Protein AF-A0A926BR35-F1 (afdb_monomer)

pLDDT: mean 94.72, std 5.77, range [60.97, 98.38]

Secondary structure (DSSP, 8-state):
---EE-BTTTTT-SS-TT-B-SSEEEEEETTEEEEEEEEEESSEEEEEES---HHHHHHHHHHHHT-TT-TT--EEEEEEEEETTEEEEEEEETTTEE--

Radius of gyration: 12.95 Å; Cα contacts (8 Å, |Δi|>4): 222; chains: 1; bounding box: 32×30×34 Å

Sequence (100 aa):
MGKPGITRADIGMEGTPTDTVISDALGISGEETLTVTGVSMGNPHLVYFDPATDDSINRLGPALEEHPLFPNRVNVHVVEFLAPDEIRMLTWERGAGRTL

Structure (mmCIF, N/CA/C/O backbone):
data_AF-A0A926BR35-F1
#
_entry.id   AF-A0A926BR35-F1
#
loop_
_atom_site.group_PDB
_atom_site.id
_atom_site.type_symbol
_atom_site.label_atom_id
_atom_site.label_alt_id
_atom_site.label_comp_id
_atom_site.label_asym_id
_atom_site.label_entity_id
_atom_site.label_seq_id
_atom_site.pdbx_PDB_ins_code
_atom_site.Ca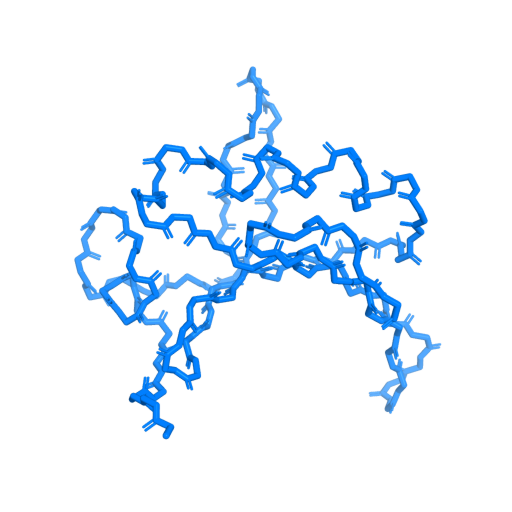rtn_x
_atom_site.Cartn_y
_atom_site.Cartn_z
_atom_site.occupancy
_atom_site.B_iso_or_equiv
_atom_site.auth_seq_id
_atom_site.auth_comp_id
_atom_site.auth_asym_id
_atom_site.auth_atom_id
_atom_site.pdbx_PDB_model_num
ATOM 1 N N . MET A 1 1 ? -13.316 -15.501 -0.227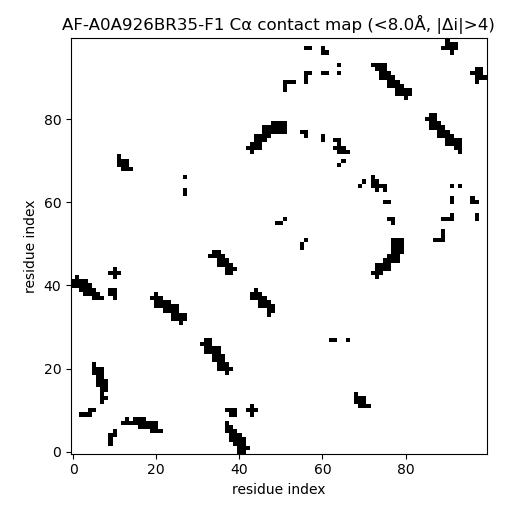 1.00 60.97 1 MET A N 1
ATOM 2 C CA . MET A 1 1 ? -13.021 -14.102 -0.604 1.00 60.97 1 MET A CA 1
ATOM 3 C C . MET A 1 1 ? -13.856 -13.209 0.284 1.00 60.97 1 MET A C 1
ATOM 5 O O . MET A 1 1 ? -15.038 -13.499 0.438 1.00 60.97 1 MET A O 1
ATOM 9 N N . GLY A 1 2 ? -13.246 -12.219 0.934 1.00 76.00 2 GLY A N 1
ATOM 10 C CA . GLY A 1 2 ? -14.006 -11.234 1.706 1.00 76.00 2 GLY A CA 1
ATOM 11 C C . GLY A 1 2 ? -14.632 -10.178 0.791 1.00 76.00 2 GLY A C 1
ATOM 12 O O . GLY A 1 2 ? -14.534 -10.261 -0.433 1.00 76.00 2 GLY A O 1
ATOM 13 N N . LYS A 1 3 ? -15.320 -9.206 1.388 1.00 87.31 3 LYS A N 1
ATOM 14 C CA . LYS A 1 3 ? -16.027 -8.152 0.657 1.00 87.31 3 LYS A CA 1
ATOM 15 C C . LYS A 1 3 ? -15.018 -7.163 0.044 1.00 87.31 3 LYS A C 1
ATOM 17 O O . LYS A 1 3 ? -14.167 -6.678 0.788 1.00 87.31 3 LYS A O 1
ATOM 22 N N . PRO A 1 4 ? -15.109 -6.840 -1.259 1.00 94.31 4 PRO A N 1
ATOM 23 C CA . PRO A 1 4 ? -14.300 -5.784 -1.844 1.00 94.31 4 PRO A CA 1
ATOM 24 C C . PRO A 1 4 ? -14.785 -4.399 -1.400 1.00 94.31 4 PRO A C 1
ATOM 26 O O . PRO A 1 4 ? -15.981 -4.200 -1.165 1.00 94.31 4 PRO A O 1
ATOM 29 N N . GLY A 1 5 ? -13.874 -3.433 -1.323 1.00 95.94 5 GLY A N 1
ATOM 30 C CA . GLY A 1 5 ? -14.222 -2.061 -0.958 1.00 95.94 5 GLY A CA 1
ATOM 31 C C . GLY A 1 5 ? -13.035 -1.104 -0.952 1.00 95.94 5 GLY A C 1
ATOM 32 O O . GLY A 1 5 ? -11.890 -1.521 -1.092 1.00 95.94 5 GLY A O 1
ATOM 33 N N . ILE A 1 6 ? -13.331 0.186 -0.824 1.00 96.69 6 ILE A N 1
ATOM 34 C CA . ILE A 1 6 ? -12.361 1.295 -0.938 1.00 96.69 6 ILE A CA 1
ATOM 35 C C . ILE A 1 6 ? -12.515 2.328 0.184 1.00 96.69 6 ILE A C 1
ATOM 37 O O . ILE A 1 6 ? -11.810 3.337 0.209 1.00 96.69 6 ILE A O 1
ATOM 41 N N . THR A 1 7 ? -13.469 2.112 1.093 1.00 97.50 7 THR A N 1
ATOM 42 C CA . THR A 1 7 ? -13.643 2.978 2.259 1.00 97.50 7 THR A CA 1
ATOM 43 C C . THR A 1 7 ? -12.652 2.598 3.351 1.00 97.50 7 THR A C 1
ATOM 45 O O . THR A 1 7 ? -12.201 1.450 3.412 1.00 97.50 7 THR A O 1
ATOM 48 N N . ARG A 1 8 ? -12.358 3.531 4.262 1.00 97.44 8 ARG A N 1
ATOM 49 C CA . ARG A 1 8 ? -11.539 3.279 5.456 1.00 97.44 8 ARG A CA 1
ATOM 50 C C . ARG A 1 8 ? -12.035 2.067 6.241 1.00 97.44 8 ARG A C 1
ATOM 52 O O . ARG A 1 8 ? -11.230 1.223 6.624 1.00 97.44 8 ARG A O 1
ATOM 59 N N . ALA A 1 9 ? -13.354 1.917 6.390 1.00 96.88 9 ALA A N 1
ATOM 60 C CA . ALA A 1 9 ? -13.942 0.749 7.038 1.00 96.88 9 ALA A CA 1
ATOM 61 C C . ALA A 1 9 ? -13.656 -0.563 6.293 1.00 96.88 9 ALA A C 1
ATOM 63 O O . ALA A 1 9 ? -13.330 -1.564 6.929 1.00 96.88 9 ALA A O 1
ATOM 64 N N . ASP A 1 10 ? -13.756 -0.571 4.959 1.00 96.56 10 ASP A N 1
ATOM 65 C CA . ASP A 1 10 ? -13.519 -1.784 4.165 1.00 96.56 10 ASP A CA 1
ATOM 66 C C . ASP A 1 10 ? -12.054 -2.259 4.261 1.00 96.56 10 ASP A C 1
ATOM 68 O O . ASP A 1 10 ? -11.798 -3.466 4.192 1.00 96.56 10 ASP A O 1
ATOM 72 N N . ILE A 1 11 ? -11.100 -1.333 4.435 1.00 95.94 11 ILE A N 1
ATOM 73 C CA . ILE A 1 11 ? -9.658 -1.621 4.556 1.00 95.94 11 ILE A CA 1
ATOM 74 C C . ILE A 1 11 ? -9.146 -1.644 6.006 1.00 95.94 11 ILE A C 1
ATOM 76 O O . ILE A 1 11 ? -7.944 -1.769 6.227 1.00 95.94 11 ILE A O 1
ATOM 80 N N . GLY A 1 12 ? -10.025 -1.519 7.005 1.00 95.62 12 GLY A N 1
ATOM 81 C CA . GLY A 1 12 ? -9.630 -1.516 8.418 1.00 95.62 12 GLY A CA 1
ATOM 82 C C . GLY A 1 12 ? -8.700 -0.360 8.808 1.00 95.62 12 GLY A C 1
ATOM 83 O O . GLY A 1 12 ? -7.834 -0.551 9.663 1.00 95.62 12 GLY A O 1
ATOM 84 N N . MET A 1 13 ? -8.860 0.799 8.161 1.00 97.25 13 MET A N 1
ATOM 85 C CA . MET A 1 13 ? -8.132 2.030 8.458 1.00 97.25 13 MET A CA 1
ATOM 86 C C . MET A 1 13 ? -8.920 2.906 9.437 1.00 97.25 13 MET A C 1
ATOM 88 O O . MET A 1 13 ? -10.125 3.099 9.280 1.00 97.25 13 MET A O 1
ATOM 92 N N . GLU A 1 14 ? -8.236 3.480 10.420 1.00 97.56 14 GLU A N 1
ATOM 93 C CA . GLU A 1 14 ? -8.823 4.406 11.390 1.00 97.56 14 GLU A CA 1
ATOM 94 C C . GLU A 1 14 ? -9.268 5.740 10.754 1.00 97.56 14 GLU A C 1
ATOM 96 O O . GLU A 1 14 ? -8.715 6.224 9.757 1.00 97.56 14 GLU A O 1
ATOM 101 N N . GLY A 1 15 ? -10.270 6.375 11.368 1.00 95.88 15 GLY A N 1
ATOM 102 C CA . GLY A 1 15 ? -10.876 7.636 10.923 1.00 95.88 15 GLY A CA 1
ATOM 103 C C . GLY A 1 15 ? -12.344 7.488 10.520 1.00 95.88 15 GLY A C 1
ATOM 104 O O . GLY A 1 15 ? -13.032 6.580 10.983 1.00 95.88 15 GLY A O 1
ATOM 105 N N . THR A 1 16 ? -12.849 8.399 9.682 1.00 97.69 16 THR A N 1
ATOM 106 C CA . THR A 1 16 ? -14.254 8.377 9.249 1.00 97.69 16 THR A CA 1
ATOM 107 C C . THR A 1 16 ? -14.529 7.121 8.407 1.00 97.69 16 THR A C 1
ATOM 109 O O . THR A 1 16 ? -13.954 6.980 7.327 1.00 97.69 16 THR A O 1
ATOM 112 N N . PRO A 1 17 ? -15.430 6.216 8.829 1.00 96.81 17 PRO A N 1
ATOM 113 C CA . PRO A 1 17 ? -15.608 4.908 8.187 1.00 96.81 17 PRO A CA 1
ATOM 114 C C . PRO A 1 17 ? -15.975 4.957 6.698 1.00 96.81 17 PRO A C 1
ATOM 116 O O . PRO A 1 17 ? -15.647 4.037 5.955 1.00 96.81 17 PRO A O 1
ATOM 119 N N . THR A 1 18 ? -16.676 6.009 6.274 1.00 97.38 18 THR A N 1
ATOM 120 C CA . THR A 1 18 ? -17.199 6.181 4.912 1.00 97.38 18 THR A CA 1
ATOM 121 C C . THR A 1 18 ? -16.233 6.871 3.959 1.00 97.38 18 THR A C 1
ATOM 123 O O . THR A 1 18 ? -16.502 6.888 2.759 1.00 97.38 18 THR A O 1
ATOM 126 N N . ASP A 1 19 ? -15.143 7.449 4.466 1.00 97.94 19 ASP A N 1
ATOM 127 C CA . ASP A 1 19 ? -14.170 8.138 3.622 1.00 97.94 19 ASP A CA 1
ATOM 128 C C . ASP A 1 19 ? -13.442 7.114 2.752 1.00 97.94 19 ASP A C 1
ATOM 130 O O . ASP A 1 19 ? -13.081 6.028 3.211 1.00 97.94 19 ASP A O 1
ATOM 134 N N . THR A 1 20 ? -13.240 7.451 1.484 1.00 97.75 20 THR A N 1
ATOM 135 C CA . THR A 1 20 ? -12.418 6.656 0.570 1.00 97.75 20 THR A CA 1
ATOM 136 C C . THR A 1 20 ? -10.951 7.000 0.744 1.00 97.75 20 THR A C 1
ATOM 138 O O . THR A 1 20 ? -10.638 8.145 1.044 1.00 97.75 20 THR A O 1
ATOM 141 N N . VAL A 1 21 ? -10.065 6.042 0.476 1.00 96.69 21 VAL A N 1
ATOM 142 C CA . VAL A 1 21 ? -8.612 6.270 0.469 1.00 96.69 21 VAL A CA 1
ATOM 143 C C . VAL A 1 21 ? -8.125 6.176 -0.970 1.00 96.69 21 VAL A C 1
ATOM 145 O O . VAL A 1 21 ? -7.702 5.112 -1.416 1.00 96.69 21 VAL A O 1
ATOM 148 N N . ILE A 1 22 ? -8.266 7.258 -1.736 1.00 97.25 22 ILE A N 1
ATOM 149 C CA . ILE A 1 22 ? -7.887 7.307 -3.156 1.00 97.25 22 ILE A CA 1
ATOM 150 C C . ILE A 1 22 ? -7.056 8.558 -3.384 1.00 97.25 22 ILE A C 1
ATOM 152 O O . ILE A 1 22 ? -7.576 9.667 -3.289 1.00 97.25 22 ILE A O 1
ATOM 156 N N . SER A 1 23 ? -5.785 8.367 -3.737 1.00 96.19 23 SER A N 1
ATOM 157 C CA . SER A 1 23 ? -4.816 9.464 -3.857 1.00 96.19 23 SER A CA 1
ATOM 158 C C . SER A 1 23 ? -4.772 10.348 -2.600 1.00 96.19 23 SER A C 1
ATOM 160 O O . SER A 1 23 ? -4.643 11.569 -2.688 1.00 96.19 23 SER A O 1
ATOM 162 N N . ASP A 1 24 ? -4.879 9.714 -1.432 1.00 96.56 24 ASP A N 1
ATOM 163 C CA . ASP A 1 24 ? -4.874 10.373 -0.128 1.00 96.56 24 ASP A CA 1
ATOM 164 C C . ASP A 1 24 ? -3.438 10.605 0.349 1.00 96.56 24 ASP A C 1
ATOM 166 O O . ASP A 1 24 ? -2.556 9.774 0.131 1.00 96.56 24 ASP A O 1
ATOM 170 N N . ALA A 1 25 ? -3.204 11.714 1.052 1.00 96.38 25 ALA A N 1
ATOM 171 C CA . ALA A 1 25 ? -1.925 11.976 1.703 1.00 96.38 25 ALA A CA 1
ATOM 172 C C . ALA A 1 25 ? -1.847 11.254 3.059 1.00 96.38 25 ALA A C 1
ATOM 174 O O . ALA A 1 25 ? -2.645 11.512 3.963 1.00 96.38 25 ALA A O 1
ATOM 175 N N . LEU A 1 26 ? -0.853 10.382 3.216 1.00 96.19 26 LEU A N 1
ATOM 176 C CA . LEU A 1 26 ? -0.550 9.648 4.441 1.00 96.19 26 LEU A CA 1
ATOM 177 C C . LEU A 1 26 ? 0.800 10.108 4.999 1.00 96.19 26 LEU A C 1
ATOM 179 O O . LEU A 1 26 ? 1.810 10.038 4.304 1.00 96.19 26 LEU A O 1
ATOM 183 N N . GLY A 1 27 ? 0.835 10.579 6.244 1.00 94.81 27 GLY A N 1
ATOM 184 C CA . GLY A 1 27 ? 2.100 10.890 6.922 1.00 94.81 27 GLY A CA 1
ATOM 185 C C . GLY A 1 27 ? 2.842 9.611 7.306 1.00 94.81 27 GLY A C 1
ATOM 186 O O . GLY A 1 27 ? 2.208 8.697 7.815 1.00 94.81 27 GLY A O 1
ATOM 187 N N . ILE A 1 28 ? 4.157 9.535 7.076 1.00 87.75 28 ILE A N 1
ATOM 188 C CA . ILE A 1 28 ? 4.947 8.311 7.336 1.00 87.75 28 ILE A CA 1
ATOM 189 C C . ILE A 1 28 ? 5.973 8.514 8.448 1.00 87.75 28 ILE A C 1
ATOM 191 O O . ILE A 1 28 ? 6.038 7.718 9.384 1.00 87.75 28 ILE A O 1
ATOM 195 N N . SER A 1 29 ? 6.770 9.582 8.384 1.00 80.94 29 SER A N 1
ATOM 196 C CA . SER A 1 29 ? 7.676 9.961 9.471 1.00 80.94 29 SER A CA 1
ATOM 197 C C . SER A 1 29 ? 7.996 11.454 9.418 1.00 80.94 29 SER A C 1
ATOM 199 O O . SER A 1 29 ? 8.196 12.007 8.339 1.00 80.94 29 SER A O 1
ATOM 201 N N . GLY A 1 30 ? 8.050 12.117 10.576 1.00 82.12 30 GLY A N 1
ATOM 202 C CA . GLY A 1 30 ? 8.309 13.558 10.638 1.00 82.12 30 GLY A CA 1
ATOM 203 C C . GLY A 1 30 ? 7.320 14.355 9.778 1.00 82.12 30 GLY A C 1
ATOM 204 O O . GLY A 1 30 ? 6.118 14.310 10.022 1.00 82.12 30 GLY A O 1
ATOM 205 N N . GLU A 1 31 ? 7.840 15.064 8.775 1.00 82.38 31 GLU A N 1
ATOM 206 C CA . GLU A 1 31 ? 7.058 15.847 7.804 1.00 82.38 31 GLU A CA 1
ATOM 207 C C . GLU A 1 31 ? 6.855 15.118 6.456 1.00 82.38 31 GLU A C 1
ATOM 209 O O . GLU A 1 31 ? 6.236 15.662 5.541 1.00 82.38 31 GLU A O 1
ATOM 214 N N . GLU A 1 32 ? 7.364 13.888 6.307 1.00 89.25 32 GLU A N 1
ATOM 215 C CA . GLU A 1 32 ? 7.225 13.101 5.077 1.00 89.25 32 GLU A CA 1
ATOM 216 C C . GLU A 1 32 ? 5.779 12.622 4.912 1.00 89.25 32 GLU A C 1
ATOM 218 O O . GLU A 1 32 ? 5.206 11.965 5.789 1.00 89.25 32 GLU A O 1
ATOM 223 N N . THR A 1 33 ? 5.204 12.930 3.751 1.00 94.06 33 THR A N 1
ATOM 224 C CA . THR A 1 33 ? 3.883 12.464 3.331 1.00 94.06 33 THR A CA 1
ATOM 225 C C . THR A 1 33 ? 4.005 11.664 2.043 1.00 94.06 33 THR A C 1
ATOM 227 O O . THR A 1 33 ? 4.822 11.972 1.176 1.00 94.06 33 THR A O 1
ATOM 230 N N . LEU A 1 34 ? 3.180 10.632 1.918 1.00 96.25 34 LEU A N 1
ATOM 231 C CA . LEU A 1 34 ? 3.104 9.762 0.756 1.00 96.25 34 LEU A CA 1
ATOM 232 C C . LEU A 1 34 ? 1.679 9.762 0.220 1.00 96.25 34 LEU A C 1
ATOM 234 O O . LEU A 1 34 ? 0.722 9.683 0.987 1.00 96.25 34 LEU A O 1
ATOM 238 N N . THR A 1 35 ? 1.535 9.827 -1.099 1.00 97.81 35 THR A N 1
ATOM 239 C CA . THR A 1 35 ? 0.227 9.652 -1.738 1.00 97.81 35 THR A CA 1
ATOM 240 C C . THR A 1 35 ? -0.075 8.164 -1.867 1.00 97.81 35 THR A C 1
ATOM 242 O O . THR A 1 35 ? 0.700 7.428 -2.478 1.00 97.81 35 THR A O 1
ATOM 245 N N . VAL A 1 36 ? -1.197 7.724 -1.300 1.00 97.88 36 VAL A N 1
ATOM 246 C CA . VAL A 1 36 ? -1.570 6.309 -1.209 1.00 97.88 36 VAL A CA 1
ATOM 247 C C . VAL A 1 36 ? -3.005 6.060 -1.669 1.00 97.88 36 VAL A C 1
ATOM 249 O O . VAL A 1 36 ? -3.857 6.948 -1.667 1.00 97.88 36 VAL A O 1
ATOM 252 N N . THR A 1 37 ? -3.284 4.819 -2.055 1.00 98.38 37 THR A N 1
ATOM 253 C CA . THR A 1 37 ? -4.631 4.315 -2.337 1.00 98.38 37 THR A CA 1
ATOM 254 C C . THR A 1 37 ? -4.869 3.028 -1.559 1.00 98.38 37 THR A C 1
ATOM 256 O O . THR A 1 37 ? -4.051 2.112 -1.600 1.00 98.38 37 THR A O 1
ATOM 259 N N . GLY A 1 38 ? -5.987 2.957 -0.843 1.00 97.75 38 GLY A N 1
ATOM 260 C CA . GLY A 1 38 ? -6.401 1.800 -0.061 1.00 97.75 38 GLY A CA 1
ATOM 261 C C . GLY A 1 38 ? -7.495 1.006 -0.768 1.00 97.75 38 GLY A C 1
ATOM 262 O O . GLY A 1 38 ? -8.499 1.564 -1.209 1.00 97.75 38 GLY A O 1
ATOM 263 N N . VAL A 1 39 ? -7.323 -0.311 -0.844 1.00 97.38 39 VAL A N 1
ATOM 264 C CA . VAL A 1 39 ? -8.323 -1.230 -1.394 1.00 97.38 39 VAL A CA 1
ATOM 265 C C . VAL A 1 39 ? -8.419 -2.494 -0.552 1.00 97.38 39 VAL A C 1
ATOM 267 O O . VAL A 1 39 ? -7.435 -3.005 -0.023 1.00 97.38 39 VAL A O 1
ATOM 270 N N . SER A 1 40 ? -9.634 -3.004 -0.408 1.00 96.56 40 SER A N 1
ATOM 271 C CA . SER A 1 40 ? -9.914 -4.286 0.219 1.00 96.56 40 SER A CA 1
ATOM 272 C C . SER A 1 40 ? -10.339 -5.272 -0.848 1.00 96.56 40 SER A C 1
ATOM 274 O O . SER A 1 40 ? -11.216 -4.971 -1.656 1.00 96.56 40 SER A O 1
ATOM 276 N N . MET A 1 41 ? -9.755 -6.467 -0.810 1.00 94.50 41 MET A N 1
ATOM 277 C CA . MET A 1 41 ? -10.211 -7.642 -1.568 1.00 94.50 41 MET A CA 1
ATOM 278 C C . MET A 1 41 ? -10.751 -8.731 -0.621 1.00 94.50 41 MET A C 1
ATOM 280 O O . MET A 1 41 ? -10.786 -9.922 -0.939 1.00 94.50 41 MET A O 1
ATOM 284 N N . GLY A 1 42 ? -11.159 -8.318 0.586 1.00 91.81 42 GLY A N 1
ATOM 285 C CA . GLY A 1 42 ? -11.402 -9.185 1.739 1.00 91.81 42 GLY A CA 1
ATOM 286 C C . GLY A 1 42 ? -10.276 -9.191 2.775 1.00 91.81 42 GLY A C 1
ATOM 287 O O . GLY A 1 42 ? -10.429 -9.776 3.845 1.00 91.81 42 GLY A O 1
ATOM 288 N N . ASN A 1 43 ? -9.175 -8.525 2.456 1.00 93.31 43 ASN A N 1
ATOM 289 C CA . ASN A 1 43 ? -8.040 -8.186 3.298 1.00 93.31 43 ASN A CA 1
ATOM 290 C C . ASN A 1 43 ? -7.486 -6.833 2.805 1.00 93.31 43 ASN A C 1
ATOM 292 O O . ASN A 1 43 ? -7.719 -6.479 1.645 1.00 93.31 43 ASN A O 1
ATOM 296 N N . PRO A 1 44 ? -6.799 -6.063 3.660 1.00 96.44 44 PRO A N 1
ATOM 297 C CA . PRO A 1 44 ? -6.427 -4.693 3.332 1.00 96.44 44 PRO A CA 1
ATOM 298 C C . PRO A 1 44 ? -5.143 -4.628 2.497 1.00 96.44 44 PRO A C 1
ATOM 300 O O . PRO A 1 44 ? -4.159 -5.312 2.796 1.00 96.44 44 PRO A O 1
ATOM 303 N N . HIS A 1 45 ? -5.158 -3.770 1.481 1.00 97.69 45 HIS A N 1
ATOM 304 C CA . HIS A 1 45 ? -4.030 -3.455 0.611 1.00 97.69 45 HIS A CA 1
ATOM 305 C C . HIS A 1 45 ? -3.854 -1.938 0.522 1.00 97.69 45 HIS A C 1
ATOM 307 O O . HIS A 1 45 ? -4.820 -1.204 0.307 1.00 97.69 45 HIS A O 1
ATOM 313 N N . LEU A 1 46 ? -2.616 -1.481 0.662 1.00 98.06 46 LEU A N 1
ATOM 314 C CA . LEU A 1 46 ? -2.211 -0.091 0.524 1.00 98.06 46 LEU A CA 1
ATOM 315 C C . LEU A 1 46 ? -1.223 0.017 -0.634 1.00 98.06 46 LEU A C 1
ATOM 317 O O . LEU A 1 46 ? -0.201 -0.663 -0.648 1.00 98.06 46 LEU A O 1
ATOM 321 N N . VAL A 1 47 ? -1.539 0.858 -1.608 1.00 98.19 47 VAL A N 1
ATOM 322 C CA . VAL A 1 47 ? -0.775 1.021 -2.844 1.00 98.19 47 VAL A CA 1
ATOM 323 C C . VAL A 1 47 ? -0.207 2.430 -2.903 1.00 98.19 47 VAL A C 1
ATOM 325 O O . VAL A 1 47 ? -0.924 3.395 -2.639 1.00 98.19 47 VAL A O 1
ATOM 328 N N . TYR A 1 48 ? 1.055 2.555 -3.293 1.00 97.69 48 TYR A N 1
ATOM 329 C CA . TYR A 1 48 ? 1.677 3.826 -3.649 1.00 97.69 48 TYR A CA 1
ATOM 330 C C . TYR A 1 48 ? 2.479 3.686 -4.944 1.00 97.69 48 TYR A C 1
ATOM 332 O O . TYR A 1 48 ? 2.833 2.579 -5.357 1.00 97.69 48 TYR A O 1
ATOM 340 N N . PHE A 1 49 ? 2.745 4.816 -5.592 1.00 96.50 49 PHE A N 1
ATOM 341 C CA . PHE A 1 49 ? 3.422 4.860 -6.885 1.00 96.50 49 PHE A CA 1
ATOM 342 C C . PHE A 1 49 ? 4.818 5.458 -6.737 1.00 96.50 49 PHE A C 1
ATOM 344 O O . PHE A 1 49 ? 4.957 6.588 -6.275 1.00 96.50 49 PHE A O 1
ATOM 351 N N . ASP A 1 50 ? 5.830 4.685 -7.118 1.00 95.56 50 ASP A N 1
ATOM 352 C CA . ASP A 1 50 ? 7.261 5.021 -7.070 1.00 95.56 50 ASP A CA 1
ATOM 353 C C . ASP A 1 50 ? 8.015 3.986 -7.941 1.00 95.56 50 ASP A C 1
ATOM 355 O O . ASP A 1 50 ? 7.418 2.957 -8.284 1.00 95.56 50 ASP A O 1
ATOM 359 N N . PRO A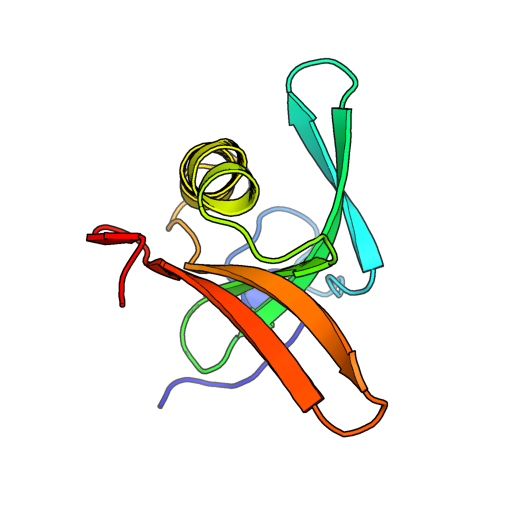 1 51 ? 9.298 4.167 -8.315 1.00 97.25 51 PRO A N 1
ATOM 360 C CA . PRO A 1 51 ? 10.071 3.097 -8.936 1.00 97.25 51 PRO A CA 1
ATOM 361 C C . PRO A 1 51 ? 10.079 1.838 -8.061 1.00 97.25 51 PRO A C 1
ATOM 363 O O . PRO A 1 51 ? 10.535 1.859 -6.914 1.00 97.25 51 PRO A O 1
ATOM 366 N N . ALA A 1 52 ? 9.599 0.723 -8.613 1.00 96.94 52 ALA A N 1
ATOM 367 C CA . ALA A 1 52 ? 9.366 -0.513 -7.880 1.00 96.94 52 ALA A CA 1
ATOM 368 C C . ALA A 1 52 ? 10.686 -1.279 -7.732 1.00 96.94 52 ALA A C 1
ATOM 370 O O . ALA A 1 52 ? 11.012 -2.191 -8.496 1.00 96.94 52 ALA A O 1
ATOM 371 N N . THR A 1 53 ? 11.459 -0.880 -6.726 1.00 96.38 53 THR A N 1
ATOM 372 C CA . THR A 1 53 ? 12.799 -1.398 -6.416 1.00 96.38 53 THR A CA 1
ATOM 373 C C . THR A 1 53 ? 12.841 -2.089 -5.052 1.00 96.38 53 THR A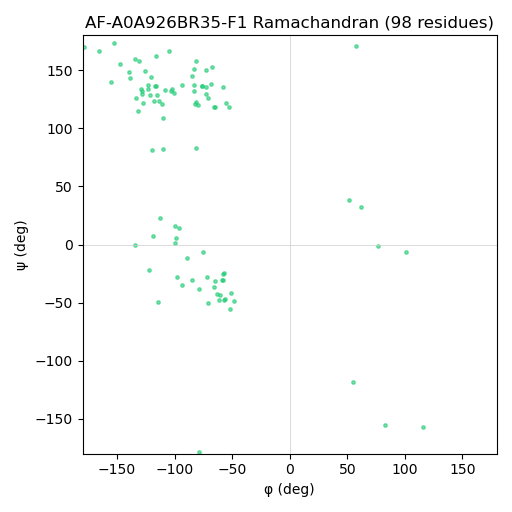 C 1
ATOM 375 O O . THR A 1 53 ? 11.977 -1.869 -4.202 1.00 96.38 53 THR A O 1
ATOM 378 N N . ASP A 1 54 ? 13.868 -2.912 -4.814 1.00 94.88 54 ASP A N 1
ATOM 379 C CA . ASP A 1 54 ? 14.193 -3.441 -3.480 1.00 94.88 54 ASP A CA 1
ATOM 380 C C . ASP A 1 54 ? 14.228 -2.361 -2.402 1.00 94.88 54 ASP A C 1
ATOM 382 O O . ASP A 1 54 ? 13.581 -2.500 -1.366 1.00 94.88 54 ASP A O 1
ATOM 386 N N . ASP A 1 55 ? 14.926 -1.265 -2.675 1.00 94.50 55 ASP A N 1
ATOM 387 C CA . ASP A 1 55 ? 15.074 -0.160 -1.735 1.00 94.50 55 ASP A CA 1
A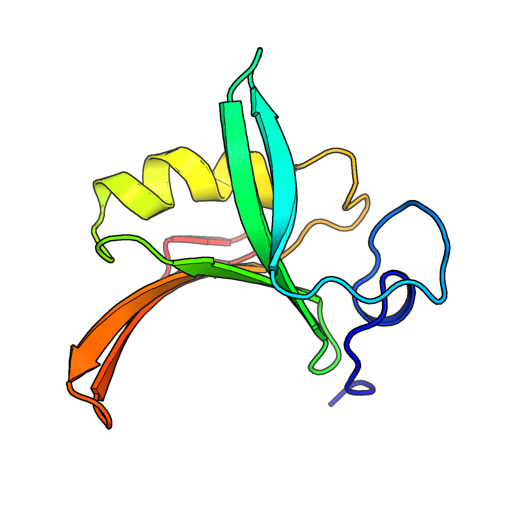TOM 388 C C . ASP A 1 55 ? 13.725 0.489 -1.385 1.00 94.50 55 ASP A C 1
ATOM 390 O O . ASP A 1 55 ? 13.384 0.609 -0.209 1.00 94.50 55 ASP A O 1
ATOM 394 N N . SER A 1 56 ? 12.903 0.802 -2.396 1.00 93.62 56 SER A N 1
ATOM 395 C CA . SER A 1 56 ? 11.618 1.493 -2.201 1.00 93.62 56 SER A CA 1
ATOM 396 C C . SER A 1 56 ? 10.675 0.771 -1.229 1.00 93.62 56 SER A C 1
ATOM 398 O O . SER A 1 56 ? 10.126 1.395 -0.319 1.00 93.62 56 SER A O 1
ATOM 400 N N . ILE A 1 57 ? 10.505 -0.547 -1.386 1.00 96.06 57 ILE A N 1
ATOM 401 C CA . ILE A 1 57 ? 9.572 -1.328 -0.567 1.00 96.06 57 ILE A CA 1
ATOM 402 C C . ILE A 1 57 ? 10.199 -1.769 0.753 1.00 96.06 57 ILE A C 1
ATOM 404 O O . ILE A 1 57 ? 9.491 -1.859 1.746 1.00 96.06 57 ILE A O 1
ATOM 408 N N . ASN A 1 58 ? 11.513 -2.003 0.812 1.00 95.31 58 ASN A N 1
ATOM 409 C CA . ASN A 1 58 ? 12.166 -2.331 2.081 1.00 95.31 58 ASN A CA 1
ATOM 410 C C . ASN A 1 58 ? 12.246 -1.103 3.002 1.00 95.31 58 ASN A C 1
ATOM 412 O O . ASN A 1 58 ? 12.215 -1.257 4.221 1.00 95.31 58 ASN A O 1
ATOM 416 N N . ARG A 1 59 ? 12.300 0.112 2.433 1.00 92.75 59 ARG A N 1
ATOM 417 C CA . ARG A 1 59 ? 12.238 1.372 3.183 1.00 92.75 59 ARG A CA 1
ATOM 418 C C . ARG A 1 59 ? 10.844 1.639 3.750 1.00 92.75 59 ARG A C 1
ATOM 420 O O . ARG A 1 59 ? 10.726 1.957 4.930 1.00 92.75 59 ARG A O 1
ATOM 427 N N . LEU A 1 60 ? 9.801 1.545 2.921 1.00 95.31 60 LEU A N 1
ATOM 428 C CA . LEU A 1 60 ? 8.443 1.970 3.296 1.00 95.31 60 LEU A CA 1
ATOM 429 C C . LEU A 1 60 ? 7.531 0.831 3.766 1.00 95.31 60 LEU A C 1
ATOM 431 O O . LEU A 1 60 ? 6.639 1.075 4.571 1.00 95.31 60 LEU A O 1
ATOM 435 N N . GLY A 1 61 ? 7.753 -0.400 3.310 1.00 96.00 61 GLY A N 1
ATOM 436 C CA . GLY A 1 61 ? 6.937 -1.576 3.625 1.00 96.00 61 GLY A CA 1
ATOM 437 C C . GLY A 1 61 ? 6.709 -1.789 5.125 1.00 96.00 61 GLY A C 1
ATOM 438 O O . GLY A 1 61 ? 5.550 -1.785 5.533 1.00 96.00 61 GLY A O 1
ATOM 439 N N . PRO A 1 62 ? 7.761 -1.880 5.966 1.00 95.56 62 PRO A N 1
ATOM 440 C CA . PRO A 1 62 ? 7.596 -2.042 7.414 1.00 95.56 62 PRO A CA 1
ATOM 441 C C . PRO A 1 62 ? 6.833 -0.882 8.069 1.00 95.56 62 PRO A C 1
ATOM 443 O O . PRO A 1 62 ? 5.949 -1.098 8.895 1.00 95.56 62 PRO A O 1
ATOM 446 N N . ALA A 1 63 ? 7.161 0.358 7.685 1.00 94.88 63 ALA A N 1
ATOM 447 C CA . ALA A 1 63 ? 6.550 1.558 8.254 1.00 94.88 63 ALA A CA 1
ATOM 448 C C . ALA A 1 63 ? 5.059 1.663 7.907 1.00 94.88 63 ALA A C 1
ATOM 450 O O . ALA A 1 63 ? 4.257 2.102 8.729 1.00 94.88 63 ALA A O 1
ATOM 451 N N . LEU A 1 64 ? 4.690 1.244 6.695 1.00 96.75 64 LEU A N 1
ATOM 452 C CA . LEU A 1 64 ? 3.314 1.224 6.218 1.00 96.75 64 LEU A CA 1
ATOM 453 C C . LEU A 1 64 ? 2.528 0.018 6.755 1.00 96.75 64 LEU A C 1
ATOM 455 O O . LEU A 1 64 ? 1.367 0.188 7.116 1.00 96.75 64 LEU A O 1
ATOM 459 N N . GLU A 1 65 ? 3.143 -1.167 6.866 1.00 97.0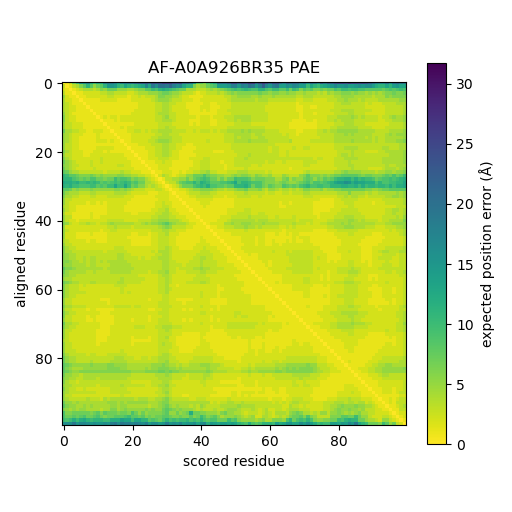6 65 GLU A N 1
ATOM 460 C CA . GLU A 1 65 ? 2.516 -2.364 7.452 1.00 97.06 65 GLU A CA 1
ATOM 461 C C . GLU A 1 65 ? 2.045 -2.089 8.882 1.00 97.06 65 GLU A C 1
ATOM 463 O O . GLU A 1 65 ? 0.914 -2.428 9.233 1.00 97.06 65 GLU A O 1
ATOM 468 N N . GLU A 1 66 ? 2.912 -1.489 9.701 1.00 95.75 66 GLU A N 1
ATOM 469 C CA . GLU A 1 66 ? 2.661 -1.214 11.120 1.00 95.75 66 GLU A CA 1
ATOM 470 C C . GLU A 1 66 ? 2.143 0.210 11.373 1.00 95.75 66 GLU A C 1
ATOM 472 O O . GLU A 1 66 ? 2.120 0.677 12.514 1.00 95.75 66 GLU A O 1
ATOM 477 N N . HIS A 1 67 ? 1.717 0.913 10.319 1.00 96.69 67 HIS A N 1
ATOM 478 C CA . HIS A 1 67 ? 1.284 2.298 10.434 1.00 96.69 67 HIS A CA 1
ATOM 479 C C . HIS A 1 67 ? 0.114 2.428 11.436 1.00 96.69 67 HIS A C 1
ATOM 481 O O . HIS A 1 67 ? -0.841 1.652 11.349 1.00 96.69 67 HIS A O 1
ATOM 487 N N . PRO A 1 68 ? 0.105 3.427 12.348 1.00 95.88 68 PRO A N 1
ATOM 488 C CA . PRO A 1 68 ? -0.885 3.524 13.432 1.00 95.88 68 PRO A CA 1
ATOM 489 C C . PRO A 1 68 ? -2.352 3.562 12.989 1.00 95.88 68 PRO A C 1
ATOM 491 O O . PRO A 1 68 ? -3.240 3.203 13.757 1.00 95.88 68 PRO A O 1
ATOM 494 N N . LEU A 1 69 ? -2.614 3.995 11.753 1.00 96.81 69 LEU A N 1
ATOM 495 C CA . LEU A 1 69 ? -3.961 3.983 11.173 1.00 96.81 69 LEU A CA 1
ATOM 496 C C . LEU A 1 69 ? -4.436 2.590 10.741 1.00 96.81 69 LEU A C 1
ATOM 498 O O . LEU A 1 69 ? -5.600 2.469 10.387 1.00 96.81 69 LEU A O 1
ATOM 502 N N . PHE A 1 70 ? -3.597 1.554 10.780 1.00 96.88 70 PHE A N 1
ATOM 503 C CA . PHE A 1 70 ? -3.959 0.171 10.462 1.00 96.88 70 PHE A CA 1
ATOM 504 C C . PHE A 1 70 ? -3.720 -0.741 11.679 1.00 96.88 70 PHE A C 1
ATOM 506 O O . PHE A 1 70 ? -2.723 -1.464 11.727 1.00 96.88 70 PHE A O 1
ATOM 513 N N . PRO A 1 71 ? -4.645 -0.791 12.659 1.00 96.31 71 PRO A N 1
ATOM 514 C CA . PRO A 1 71 ? -4.478 -1.597 13.875 1.00 96.31 71 PRO A CA 1
ATOM 515 C C . PRO A 1 71 ? -4.260 -3.092 13.605 1.00 96.31 71 PRO A C 1
ATOM 517 O O . PRO A 1 71 ? -3.580 -3.781 14.361 1.00 96.31 71 PRO A O 1
ATOM 520 N N . ASN A 1 72 ? -4.831 -3.595 12.506 1.00 95.88 72 ASN A N 1
ATOM 521 C CA . ASN A 1 72 ? -4.711 -4.989 12.070 1.00 95.88 72 ASN A CA 1
ATOM 522 C C . ASN A 1 72 ? -3.665 -5.187 10.962 1.00 95.88 72 ASN A C 1
ATOM 524 O O . ASN A 1 72 ? -3.672 -6.235 10.298 1.00 95.88 72 ASN A O 1
ATOM 528 N N . ARG A 1 73 ? -2.788 -4.188 10.778 1.00 97.31 73 ARG A N 1
ATOM 529 C CA . ARG A 1 73 ? -1.760 -4.085 9.737 1.00 97.31 73 ARG A CA 1
ATOM 530 C C . ARG A 1 73 ? -2.318 -4.159 8.311 1.00 97.31 73 ARG A C 1
ATOM 532 O O . ARG A 1 73 ? -3.486 -4.490 8.091 1.00 97.31 73 ARG A O 1
ATOM 539 N N . VAL A 1 74 ? -1.474 -3.884 7.323 1.00 97.44 74 VAL A N 1
ATOM 540 C CA . VAL A 1 74 ? -1.873 -3.820 5.908 1.00 97.44 74 VAL A CA 1
ATOM 541 C C . VAL A 1 74 ? -0.829 -4.451 4.987 1.00 97.44 74 VAL A C 1
ATOM 543 O O . VAL A 1 74 ? 0.359 -4.428 5.294 1.00 97.44 74 VAL A O 1
ATOM 546 N N . ASN A 1 75 ? -1.266 -5.045 3.871 1.00 97.88 75 ASN A N 1
ATOM 547 C CA . ASN A 1 75 ? -0.349 -5.418 2.792 1.00 97.88 75 ASN A CA 1
ATOM 548 C C . ASN A 1 75 ? 0.037 -4.168 2.012 1.00 97.88 75 ASN A C 1
ATOM 550 O O . ASN A 1 75 ? -0.833 -3.366 1.680 1.00 97.88 75 ASN A O 1
ATOM 554 N N . VAL A 1 76 ? 1.309 -4.017 1.677 1.00 98.06 76 VAL A N 1
ATOM 555 C CA . VAL A 1 76 ? 1.814 -2.799 1.045 1.00 98.06 76 VAL A CA 1
ATOM 556 C C . VAL A 1 76 ? 2.342 -3.124 -0.343 1.00 98.06 76 VAL A C 1
ATOM 558 O O . VAL A 1 76 ? 3.054 -4.109 -0.531 1.00 98.06 76 VAL A O 1
ATOM 561 N N . HIS A 1 77 ? 2.009 -2.276 -1.312 1.00 98.00 77 HIS A N 1
ATOM 562 C CA . HIS A 1 77 ? 2.452 -2.412 -2.690 1.00 98.00 77 HIS A CA 1
ATOM 563 C C . HIS A 1 77 ? 3.076 -1.117 -3.196 1.00 98.00 77 HIS A C 1
ATOM 565 O O . HIS A 1 77 ? 2.470 -0.050 -3.088 1.00 98.00 77 HIS A O 1
ATOM 571 N N . VAL A 1 78 ? 4.251 -1.238 -3.812 1.00 98.00 78 VAL A N 1
ATOM 572 C CA . VAL A 1 78 ? 4.824 -0.185 -4.658 1.00 98.00 78 VAL A CA 1
ATOM 573 C C . VAL A 1 78 ? 4.567 -0.540 -6.110 1.00 98.00 78 VAL A C 1
ATOM 575 O O . VAL A 1 78 ? 4.828 -1.671 -6.523 1.00 98.00 78 VAL A O 1
ATOM 578 N N . VAL A 1 79 ? 4.045 0.409 -6.879 1.00 98.00 79 VAL A N 1
ATOM 579 C CA . VAL A 1 79 ? 3.714 0.214 -8.291 1.00 98.00 79 VAL A CA 1
ATOM 580 C C . VAL A 1 79 ? 4.479 1.208 -9.155 1.00 98.00 79 VAL A C 1
ATOM 582 O O . VAL A 1 79 ? 4.415 2.417 -8.947 1.00 98.00 79 VAL A O 1
ATOM 585 N N . GLU A 1 80 ? 5.142 0.680 -10.177 1.00 98.19 80 GLU A N 1
ATOM 586 C CA . GLU A 1 80 ? 5.825 1.428 -11.227 1.00 98.19 80 GLU A CA 1
ATOM 587 C C . GLU A 1 80 ? 5.128 1.158 -12.562 1.00 98.19 80 GLU A C 1
ATOM 589 O O . GLU A 1 80 ? 4.936 0.005 -12.952 1.00 98.19 80 GLU A O 1
ATOM 594 N N . PHE A 1 81 ? 4.768 2.215 -13.287 1.00 97.06 81 PHE A N 1
ATOM 595 C CA . PHE A 1 81 ? 4.278 2.092 -14.658 1.00 97.06 81 PHE A CA 1
ATOM 596 C C . PHE A 1 81 ? 5.460 1.906 -15.613 1.00 97.06 81 PHE A C 1
ATOM 598 O O . PHE A 1 81 ? 6.323 2.778 -15.701 1.00 97.06 81 PHE A O 1
ATOM 605 N N . LEU A 1 82 ? 5.487 0.790 -16.344 1.00 97.50 82 LEU A N 1
ATOM 606 C CA . LEU A 1 82 ? 6.477 0.522 -17.395 1.00 97.50 82 LEU A CA 1
ATOM 607 C C . LEU A 1 82 ? 5.948 0.947 -18.773 1.00 97.50 82 LEU A C 1
ATOM 609 O O . LEU A 1 82 ? 6.700 1.453 -19.605 1.00 97.50 82 LEU A O 1
ATOM 613 N N . ALA A 1 83 ? 4.641 0.776 -18.982 1.00 97.38 83 ALA A N 1
ATOM 614 C CA . ALA A 1 83 ? 3.887 1.179 -20.164 1.00 97.38 83 ALA A CA 1
ATOM 615 C C . ALA A 1 83 ? 2.408 1.438 -19.779 1.00 97.38 83 ALA A C 1
ATOM 617 O O . ALA A 1 83 ? 2.019 1.168 -18.640 1.00 97.38 83 ALA A O 1
ATOM 618 N N . PRO A 1 84 ? 1.548 1.946 -20.686 1.00 95.56 84 PRO A N 1
ATOM 619 C CA . PRO A 1 84 ? 0.120 2.139 -20.400 1.00 95.56 84 PRO A CA 1
ATOM 620 C C . PRO A 1 84 ? -0.638 0.861 -19.995 1.00 95.56 84 PRO A C 1
ATOM 622 O O . PRO A 1 84 ? -1.663 0.949 -19.322 1.00 95.56 84 PRO A O 1
ATOM 625 N N . ASP A 1 85 ? -0.150 -0.306 -20.411 1.00 96.94 85 ASP A N 1
ATOM 626 C CA . ASP A 1 85 ? -0.716 -1.637 -20.174 1.00 96.94 85 ASP A CA 1
ATOM 627 C C . ASP A 1 85 ? 0.224 -2.572 -19.389 1.00 96.94 85 ASP A C 1
ATOM 629 O O . ASP A 1 85 ? -0.093 -3.745 -19.195 1.00 96.94 85 ASP A O 1
ATOM 633 N N . GLU A 1 86 ? 1.353 -2.056 -18.892 1.00 97.69 86 GLU A N 1
ATOM 634 C CA . GLU A 1 86 ? 2.356 -2.835 -18.166 1.00 97.69 86 GLU A CA 1
ATOM 635 C C . GLU A 1 86 ? 2.801 -2.111 -16.892 1.00 97.69 86 GLU A C 1
ATOM 637 O O . GLU A 1 86 ? 3.262 -0.966 -16.923 1.00 97.69 86 GLU A O 1
ATOM 642 N N . ILE A 1 87 ? 2.706 -2.809 -15.759 1.00 97.69 87 ILE A N 1
ATOM 643 C CA . ILE A 1 87 ? 3.188 -2.330 -14.463 1.00 97.69 87 ILE A CA 1
ATOM 644 C C . ILE A 1 87 ? 4.150 -3.338 -13.838 1.00 97.69 87 ILE A C 1
ATOM 646 O O . ILE A 1 87 ? 3.994 -4.550 -13.996 1.00 97.69 87 ILE A O 1
ATOM 650 N N . ARG A 1 88 ? 5.107 -2.832 -13.060 1.00 97.69 88 ARG A N 1
ATOM 651 C CA . ARG A 1 88 ? 5.883 -3.613 -12.094 1.00 97.69 88 ARG A CA 1
ATOM 652 C C . ARG A 1 88 ? 5.335 -3.339 -10.703 1.00 97.69 88 ARG A C 1
ATOM 654 O O . ARG A 1 88 ? 5.133 -2.184 -10.340 1.00 97.69 88 ARG A O 1
ATOM 661 N N . MET A 1 89 ? 5.122 -4.392 -9.920 1.00 96.81 89 MET A N 1
ATOM 662 C CA . MET A 1 89 ? 4.614 -4.273 -8.556 1.00 96.81 89 MET A CA 1
ATOM 663 C C . MET A 1 89 ? 5.504 -5.021 -7.566 1.00 96.81 89 MET A C 1
ATOM 665 O O . MET A 1 89 ? 5.712 -6.223 -7.704 1.00 96.81 89 MET A O 1
ATOM 669 N N . LEU A 1 90 ? 6.019 -4.271 -6.590 1.00 97.75 90 LEU A N 1
ATOM 670 C CA . LEU A 1 90 ? 6.601 -4.710 -5.318 1.00 97.75 90 LEU A CA 1
ATOM 671 C C . LEU A 1 90 ? 5.519 -5.128 -4.320 1.00 97.75 90 LEU A C 1
ATOM 673 O O . LEU A 1 90 ? 4.577 -4.354 -4.175 1.00 97.75 90 LEU A O 1
ATOM 677 N N . THR A 1 91 ? 5.652 -6.231 -3.574 1.00 97.19 91 THR A N 1
ATOM 678 C CA . THR A 1 91 ? 4.761 -6.513 -2.432 1.00 97.19 91 THR A CA 1
ATOM 679 C C . THR A 1 91 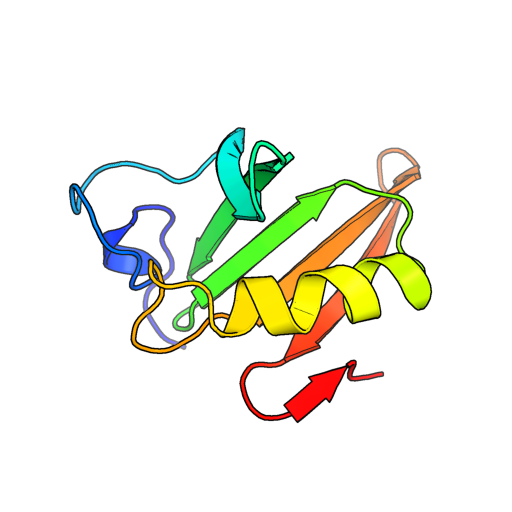? 5.542 -6.697 -1.134 1.00 97.19 91 THR A C 1
ATOM 681 O O . THR A 1 91 ? 6.538 -7.418 -1.077 1.00 97.19 91 THR A O 1
ATOM 684 N N . TRP A 1 92 ? 5.055 -6.045 -0.082 1.00 97.94 92 TRP A N 1
ATOM 685 C CA . TRP A 1 92 ? 5.368 -6.336 1.308 1.00 97.94 92 TRP A CA 1
ATOM 686 C C . TRP A 1 92 ? 4.122 -6.930 1.965 1.00 97.94 92 TRP A C 1
A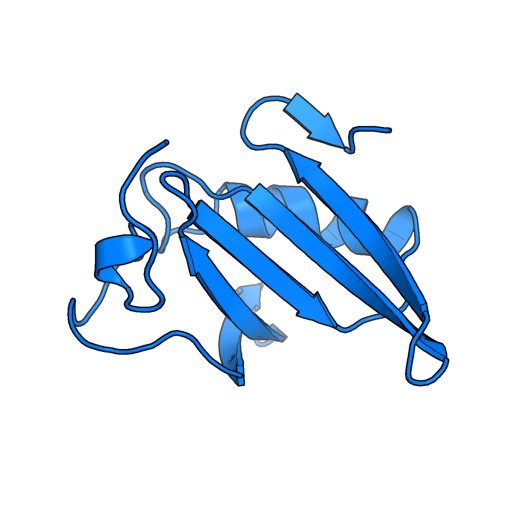TOM 688 O O . TRP A 1 92 ? 3.110 -6.250 2.163 1.00 97.94 92 TRP A O 1
ATOM 698 N N . GLU A 1 93 ? 4.178 -8.222 2.258 1.00 95.69 93 GLU A N 1
ATOM 699 C CA . GLU A 1 93 ? 3.070 -8.962 2.839 1.00 95.69 93 GLU A CA 1
ATOM 700 C C . GLU A 1 93 ? 3.029 -8.796 4.353 1.00 95.69 93 GLU A C 1
ATOM 702 O O . GLU A 1 93 ? 4.016 -8.998 5.067 1.00 95.69 93 GLU A O 1
ATOM 707 N N . ARG A 1 94 ? 1.833 -8.490 4.851 1.00 93.00 94 ARG A N 1
ATOM 708 C CA . ARG A 1 94 ? 1.536 -8.393 6.276 1.00 93.00 94 ARG A CA 1
ATOM 709 C C . ARG A 1 94 ? 1.981 -9.663 7.004 1.00 93.00 94 ARG A C 1
ATOM 711 O O . ARG A 1 94 ? 1.436 -10.741 6.766 1.00 93.00 94 ARG A O 1
ATOM 718 N N . GLY A 1 95 ? 2.909 -9.515 7.946 1.00 91.31 95 GLY A N 1
ATOM 719 C CA . GLY A 1 95 ? 3.442 -10.600 8.770 1.00 91.31 95 GLY A CA 1
ATOM 720 C C . GLY A 1 95 ? 4.455 -11.520 8.080 1.00 91.31 95 GLY A C 1
ATOM 721 O O . GLY A 1 95 ? 4.955 -12.430 8.740 1.00 91.31 95 GLY A O 1
ATOM 722 N N . ALA A 1 96 ? 4.771 -11.301 6.800 1.00 93.44 96 ALA A N 1
ATOM 723 C CA . ALA A 1 96 ? 5.749 -12.095 6.049 1.00 93.44 96 ALA A CA 1
ATOM 724 C C . ALA A 1 96 ? 6.905 -11.255 5.475 1.00 93.44 96 ALA A C 1
ATOM 726 O O . ALA A 1 96 ? 7.990 -11.791 5.251 1.00 93.44 96 ALA A O 1
ATOM 727 N N . GLY A 1 97 ? 6.711 -9.945 5.299 1.00 93.50 97 GLY A N 1
ATOM 728 C CA . GLY A 1 97 ? 7.705 -9.038 4.736 1.00 93.50 97 GLY A CA 1
ATOM 729 C C . GLY A 1 97 ? 7.714 -9.046 3.209 1.00 93.50 97 GLY A C 1
ATOM 730 O O . GLY A 1 97 ? 6.712 -9.358 2.569 1.00 93.50 97 GLY A O 1
ATOM 731 N N . ARG A 1 98 ? 8.850 -8.686 2.604 1.00 90.94 98 ARG A N 1
ATOM 732 C CA . ARG A 1 98 ? 9.012 -8.713 1.144 1.00 90.94 98 ARG A CA 1
ATOM 733 C C . ARG A 1 98 ? 8.931 -10.150 0.618 1.00 90.94 98 ARG A C 1
ATOM 735 O O . ARG A 1 98 ? 9.784 -10.977 0.944 1.00 90.94 98 ARG A O 1
ATOM 742 N N . THR A 1 99 ? 7.939 -10.412 -0.227 1.00 86.38 99 THR A N 1
ATOM 743 C CA . THR A 1 99 ? 7.754 -11.690 -0.930 1.00 86.38 99 THR A CA 1
ATOM 744 C C . THR A 1 99 ? 8.153 -11.583 -2.409 1.00 86.38 99 THR A C 1
ATOM 746 O O . THR A 1 99 ? 8.442 -10.487 -2.897 1.00 86.38 99 THR A O 1
ATOM 749 N N . LEU A 1 100 ? 8.294 -12.741 -3.074 1.00 68.88 100 LEU A N 1
ATOM 750 C CA . LEU A 1 100 ? 8.799 -12.881 -4.451 1.00 68.88 100 LEU A CA 1
ATOM 751 C C . LEU A 1 100 ? 7.733 -12.601 -5.513 1.00 68.88 100 LEU A C 1
ATOM 753 O O . LEU A 1 100 ? 6.590 -13.075 -5.327 1.00 68.88 100 LEU A O 1
#

Mean predicted aligned error: 3.19 Å

Foldseek 3Di:
DADKDFALLLAQFDDDRGDGQAQDWDDQDDPDTFGWGWIHPRYIEIEGEDPADPCVCLVRVVSQQVPPRRVVGHKYKYWYDPDPPDIDIWIQDRPPGTDD

Solvent-accessible surface area (backbone atoms only — not comparable to full-atom values): 5474 Å² total; per-residue (Å²): 128,48,66,68,37,42,26,22,53,52,37,51,32,68,73,66,51,80,44,66,35,68,76,34,82,40,79,79,55,96,89,45,67,43,58,29,30,39,37,12,65,46,55,32,36,38,38,33,75,47,75,56,44,73,64,56,45,68,66,45,26,64,59,57,22,66,26,85,50,25,84,82,41,26,26,29,32,32,36,21,79,78,48,102,90,38,71,45,74,41,49,24,41,65,98,72,41,76,62,134

Nearest PDB structures (foldseek):
  4ik0-assembly1_A  TM=8.879E-01  e=5.814E-09  Escherichia coli K-12
  5ha4-assembly1_A  TM=8.857E-01  e=2.331E-08  Acinetobacter baum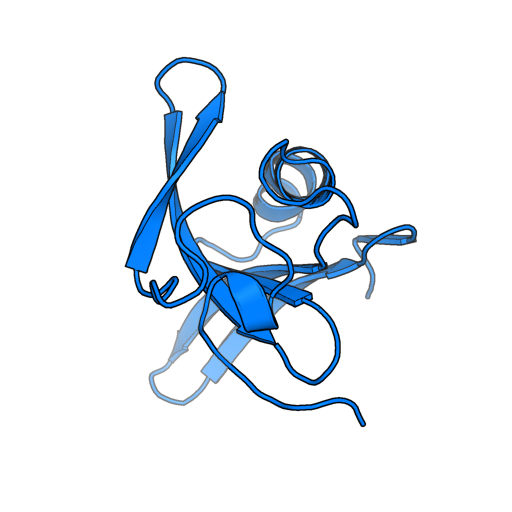annii AB307-0294
  2q9h-assembly1_A  TM=8.625E-01  e=1.407E-08  Haemophilus influenzae
  1bwz-assembly1_A  TM=8.764E-01  e=5.295E-08  Haemophilus influenzae
  2otn-assembly1_A  TM=8.266E-01  e=2.644E-08  Bacillus anthracis str. Ames